Protein AF-A0A699VPJ4-F1 (afdb_monomer_lite)

Secondary structure (DSSP, 8-state):
-------------------------------------S----------------------SHHHHHHHHHHHHHHHH---GGGGTT--HHHHHHHHHHHHHHHHHHHHHHHHHHHHHHHHHHHHHHT-

Organism: Tanacetum cinerariifolium (NCBI:txid118510)

Radius of gyration: 35.63 Å; chains: 1; bounding box: 67×93×58 Å

Foldseek 3Di:
DDDDDDDDDDDDDDDPDDDDPDDDDDDPDDDPPPDPPDDDDDDDDDDDDDPDDPPPDDQPDLVSVLVVLLVCCCVPVVDDSVVCVPPDSVVSVVVSCVSVVVVVVVVVVVVVVVVVVVVVVVVVVVVD

Sequence (128 aa):
EAQVPAATLTAAPARIVAAPSRRRKGVVIRDPESESTTSTIIPAETKSKDKGKRILRKPQTEAQARKNMIMYLKNVAGFKMDYFKGMYNDDIRLIFEAKFNSNVAFLLKTKEHIEEDENRALQKLNET

pLDDT: mean 74.4, std 20.44, range [42.31, 96.5]

Structure (mmCIF, N/CA/C/O backbone):
data_AF-A0A699VPJ4-F1
#
_entry.id   AF-A0A699VPJ4-F1
#
loop_
_atom_site.group_PDB
_atom_site.id
_atom_site.type_symbol
_atom_site.label_atom_id
_atom_site.label_alt_id
_atom_site.label_comp_id
_atom_site.label_asym_id
_atom_site.label_entity_id
_atom_site.label_seq_id
_atom_site.pdbx_PDB_ins_code
_atom_site.Cartn_x
_atom_site.Cartn_y
_atom_site.Cartn_z
_atom_site.occupancy
_atom_site.B_iso_or_equiv
_atom_site.auth_seq_id
_atom_site.auth_comp_id
_atom_site.auth_asym_id
_atom_site.auth_atom_id
_atom_site.pdbx_PDB_model_num
ATOM 1 N N . GLU A 1 1 ? -7.575 -81.287 35.876 1.00 46.19 1 GLU A N 1
ATOM 2 C CA . GLU A 1 1 ? -6.295 -81.465 36.588 1.00 46.19 1 GLU A CA 1
ATOM 3 C C . GLU A 1 1 ? -5.128 -81.259 35.639 1.00 46.19 1 GLU A C 1
ATOM 5 O O . GLU A 1 1 ? -5.281 -81.451 34.438 1.00 46.19 1 GLU A O 1
ATOM 10 N N . ALA A 1 2 ? -4.014 -80.799 36.208 1.00 43.97 2 ALA A N 1
ATOM 11 C CA . ALA A 1 2 ? -2.677 -80.670 35.623 1.00 43.97 2 ALA A CA 1
ATOM 12 C C . ALA A 1 2 ? -2.111 -82.060 35.201 1.00 43.97 2 ALA A C 1
ATOM 14 O O . ALA A 1 2 ? -2.725 -83.065 35.524 1.00 43.97 2 ALA A O 1
ATOM 15 N N . GLN A 1 3 ? -0.982 -82.269 34.511 1.00 42.31 3 GLN A N 1
ATOM 16 C CA . GLN A 1 3 ? 0.222 -81.478 34.255 1.00 42.31 3 GLN A CA 1
ATOM 17 C C . GLN A 1 3 ? 1.053 -82.122 33.106 1.00 42.31 3 GLN A C 1
ATOM 19 O O . GLN A 1 3 ? 0.908 -83.302 32.809 1.00 42.31 3 GLN A O 1
ATOM 24 N N . VAL A 1 4 ? 1.919 -81.285 32.518 1.00 55.94 4 VAL A N 1
ATOM 25 C CA . VAL A 1 4 ? 2.964 -81.390 31.458 1.00 55.94 4 VAL A CA 1
ATOM 26 C C . VAL A 1 4 ? 3.932 -82.600 31.542 1.00 55.94 4 VAL A C 1
ATOM 28 O O . VAL A 1 4 ? 4.045 -83.172 32.624 1.00 55.94 4 VAL A O 1
ATOM 31 N N . PRO A 1 5 ? 4.694 -82.974 30.475 1.00 51.09 5 PRO A N 1
ATOM 32 C CA . PRO A 1 5 ? 6.002 -82.327 30.156 1.00 51.09 5 PRO A CA 1
ATOM 33 C C . PRO A 1 5 ? 6.363 -82.382 28.633 1.00 51.09 5 PRO A C 1
ATOM 35 O O . PRO A 1 5 ? 5.630 -82.972 27.856 1.00 51.09 5 PRO A O 1
ATOM 38 N N . ALA A 1 6 ? 7.416 -81.818 28.029 1.00 46.31 6 ALA A N 1
ATOM 39 C CA . ALA A 1 6 ? 8.616 -81.072 28.400 1.00 46.31 6 ALA A CA 1
ATOM 40 C C . ALA A 1 6 ? 8.990 -80.189 27.184 1.00 46.31 6 ALA A C 1
ATOM 42 O O . ALA A 1 6 ? 9.000 -80.682 26.056 1.00 46.31 6 ALA A O 1
ATOM 43 N N . ALA A 1 7 ? 9.324 -78.912 27.386 1.00 53.84 7 ALA A N 1
ATOM 44 C CA . ALA A 1 7 ? 9.842 -78.050 26.322 1.00 53.84 7 ALA A CA 1
ATOM 45 C C . ALA A 1 7 ? 11.356 -77.863 26.489 1.00 53.84 7 ALA A C 1
ATOM 47 O O . ALA A 1 7 ? 11.825 -77.308 27.482 1.00 53.84 7 ALA A O 1
ATOM 48 N N . THR A 1 8 ? 12.110 -78.335 25.501 1.00 47.00 8 THR A N 1
ATOM 49 C CA . THR A 1 8 ? 13.551 -78.119 25.352 1.00 47.00 8 THR A CA 1
ATOM 50 C C . THR A 1 8 ? 13.828 -76.643 25.067 1.00 47.00 8 THR A C 1
ATOM 52 O O . THR A 1 8 ? 13.411 -76.129 24.032 1.00 47.00 8 THR A O 1
ATOM 55 N N . LEU A 1 9 ? 14.562 -75.962 25.950 1.00 46.69 9 LEU A N 1
ATOM 56 C CA . LEU A 1 9 ? 15.104 -74.626 25.688 1.00 46.69 9 LEU A CA 1
ATOM 57 C C . LEU A 1 9 ? 16.612 -74.725 25.464 1.00 46.69 9 LEU A C 1
ATOM 59 O O . LEU A 1 9 ? 17.405 -74.753 26.404 1.00 46.69 9 LEU A O 1
ATOM 63 N N . THR A 1 10 ? 17.011 -74.770 24.196 1.00 46.00 10 THR A N 1
ATOM 64 C CA . THR A 1 10 ? 18.406 -74.583 23.796 1.00 46.00 10 THR A CA 1
ATOM 65 C C . THR A 1 10 ? 18.735 -73.094 23.860 1.00 46.00 10 THR A C 1
ATOM 67 O O . THR A 1 10 ? 18.298 -72.307 23.024 1.00 46.00 10 THR A O 1
ATOM 70 N N . ALA A 1 11 ? 19.503 -72.710 24.877 1.00 53.38 11 ALA A N 1
ATOM 71 C CA . ALA A 1 11 ? 20.088 -71.384 25.005 1.00 53.38 11 ALA A CA 1
ATOM 72 C C . ALA A 1 11 ? 21.287 -71.234 24.052 1.00 53.38 11 ALA A C 1
ATOM 74 O O . ALA A 1 11 ? 22.202 -72.057 24.061 1.00 53.38 11 ALA A O 1
ATOM 75 N N . ALA A 1 12 ? 21.301 -70.162 23.257 1.00 59.66 12 ALA A N 1
ATOM 76 C CA . ALA A 1 12 ? 22.443 -69.758 22.439 1.00 59.66 12 ALA A CA 1
ATOM 77 C C . ALA A 1 12 ? 22.596 -68.220 22.466 1.00 59.66 12 ALA A C 1
ATOM 79 O O . ALA A 1 12 ? 21.600 -67.504 22.581 1.00 59.66 12 ALA A O 1
ATOM 80 N N . PRO A 1 13 ? 23.836 -67.700 22.425 1.00 51.62 13 PRO A N 1
ATOM 81 C CA . PRO A 1 13 ? 24.187 -66.395 22.980 1.00 51.62 13 PRO A CA 1
ATOM 82 C C . PRO A 1 13 ? 23.734 -65.201 22.132 1.00 51.62 13 PRO A C 1
ATOM 84 O O . PRO A 1 13 ? 23.871 -65.183 20.908 1.00 51.62 13 PRO A O 1
ATOM 87 N N . ALA A 1 14 ? 23.286 -64.154 22.830 1.00 52.19 14 ALA A N 1
ATOM 88 C CA . ALA A 1 14 ? 23.025 -62.829 22.288 1.00 52.19 14 ALA A CA 1
ATOM 89 C C . ALA A 1 14 ? 24.271 -62.263 21.585 1.00 52.19 14 ALA A C 1
ATOM 91 O O . ALA A 1 14 ? 25.313 -62.050 22.205 1.00 52.19 14 ALA A O 1
ATOM 92 N N . ARG A 1 15 ? 24.152 -61.975 20.285 1.00 55.06 15 ARG A N 1
ATOM 93 C CA . ARG A 1 15 ? 25.126 -61.170 19.541 1.00 55.06 15 ARG A CA 1
ATOM 94 C C . ARG A 1 15 ? 24.555 -59.770 19.340 1.00 55.06 15 ARG A C 1
ATOM 96 O O . ARG A 1 15 ? 23.715 -59.560 18.471 1.00 55.06 15 ARG A O 1
ATOM 103 N N . ILE A 1 16 ? 25.036 -58.811 20.129 1.00 49.44 16 ILE A N 1
ATOM 104 C CA . ILE A 1 16 ? 24.930 -57.384 19.807 1.00 49.44 16 ILE A CA 1
ATOM 105 C C . ILE A 1 16 ? 25.874 -57.150 18.626 1.00 49.44 16 ILE A C 1
ATOM 107 O O . ILE A 1 16 ? 27.089 -57.072 18.799 1.00 49.44 16 ILE A O 1
ATOM 111 N N . VAL A 1 17 ? 25.333 -57.096 17.410 1.00 44.69 17 VAL A N 1
ATOM 112 C CA . VAL A 1 17 ? 26.102 -56.683 16.233 1.00 44.69 17 VAL A CA 1
ATOM 113 C C . VAL A 1 17 ? 25.839 -55.201 16.011 1.00 44.69 17 VAL A C 1
ATOM 115 O O . VAL A 1 17 ? 24.731 -54.788 15.679 1.00 44.69 17 VAL A O 1
ATOM 118 N N . ALA A 1 18 ? 26.875 -54.402 16.253 1.00 57.88 18 ALA A N 1
ATOM 119 C CA . ALA A 1 18 ? 26.895 -52.971 16.008 1.00 57.88 18 ALA A CA 1
ATOM 120 C C . ALA A 1 18 ? 26.538 -52.654 14.545 1.00 57.88 18 ALA A C 1
ATOM 122 O O . ALA A 1 18 ? 27.051 -53.274 13.611 1.00 57.88 18 ALA A O 1
ATOM 123 N N . ALA A 1 19 ? 25.666 -51.665 14.352 1.00 58.56 19 ALA A N 1
ATOM 124 C CA . ALA A 1 19 ? 25.255 -51.202 13.036 1.00 58.56 19 ALA A CA 1
ATOM 125 C C . ALA A 1 19 ? 26.441 -50.582 12.263 1.00 58.56 19 ALA A C 1
ATOM 127 O O . ALA A 1 19 ? 27.158 -49.737 12.810 1.00 58.56 19 ALA A O 1
ATOM 128 N N . PRO A 1 20 ? 26.649 -50.926 10.979 1.00 57.41 20 PRO A N 1
ATOM 129 C CA . PRO A 1 20 ? 27.685 -50.304 10.167 1.00 57.41 20 PRO A CA 1
ATOM 130 C C . PRO A 1 20 ? 27.248 -48.899 9.720 1.00 57.41 20 PRO A C 1
ATOM 132 O O . PRO A 1 20 ? 26.409 -48.740 8.834 1.00 57.41 20 PRO A O 1
ATOM 135 N N . SER A 1 21 ? 27.854 -47.853 10.287 1.00 64.56 21 SER A N 1
ATOM 136 C CA . SER A 1 21 ? 27.759 -46.487 9.750 1.00 64.56 21 SER A CA 1
ATOM 137 C C . SER A 1 21 ? 28.638 -46.364 8.500 1.00 64.56 21 SER A C 1
ATOM 139 O O . SER A 1 21 ? 29.838 -46.084 8.572 1.00 64.56 21 SER A O 1
ATOM 141 N N . ARG A 1 22 ? 28.057 -46.619 7.321 1.00 62.28 22 ARG A N 1
ATOM 142 C CA . ARG A 1 22 ? 28.752 -46.485 6.032 1.00 62.28 22 ARG A CA 1
ATOM 143 C C . ARG A 1 22 ? 28.471 -45.112 5.418 1.00 62.28 22 ARG A C 1
ATOM 145 O O . ARG A 1 22 ? 27.441 -44.879 4.791 1.00 62.28 22 ARG A O 1
ATOM 152 N N . ARG A 1 23 ? 29.437 -44.210 5.607 1.00 65.38 23 ARG A N 1
ATOM 153 C CA . ARG A 1 23 ? 29.565 -42.886 4.972 1.00 65.38 23 ARG A CA 1
ATOM 154 C C . ARG A 1 23 ? 29.281 -42.974 3.464 1.00 65.38 23 ARG A C 1
ATOM 156 O O . ARG A 1 23 ? 30.031 -43.629 2.742 1.00 65.38 23 ARG A O 1
ATOM 163 N N . ARG A 1 24 ? 28.262 -42.270 2.962 1.00 60.69 24 ARG A N 1
ATOM 164 C CA . ARG A 1 24 ? 28.139 -41.994 1.522 1.00 60.69 24 ARG A CA 1
ATOM 165 C C . ARG A 1 24 ? 29.055 -40.816 1.181 1.00 60.69 24 ARG A C 1
ATOM 167 O O . ARG A 1 24 ? 28.735 -39.673 1.484 1.00 60.69 24 ARG A O 1
ATOM 174 N N . LYS A 1 25 ? 30.214 -41.105 0.587 1.00 60.41 25 LYS A N 1
ATOM 175 C CA . LYS A 1 25 ? 30.952 -40.148 -0.250 1.00 60.41 25 LYS A CA 1
ATOM 176 C C . LYS A 1 25 ? 30.381 -40.263 -1.664 1.00 60.41 25 LYS A C 1
ATOM 178 O O . LYS A 1 25 ? 30.405 -41.357 -2.216 1.00 60.41 25 LYS A O 1
ATOM 183 N N . GLY A 1 26 ? 29.916 -39.150 -2.229 1.00 55.75 26 GLY A N 1
ATOM 184 C CA . GLY A 1 26 ? 29.707 -39.013 -3.671 1.00 55.75 26 GLY A CA 1
ATOM 185 C C . GLY A 1 26 ? 28.342 -38.460 -4.071 1.00 55.75 26 GLY A C 1
ATOM 186 O O . GLY A 1 26 ? 27.401 -39.219 -4.264 1.00 55.75 26 GLY A O 1
ATOM 187 N N . VAL A 1 27 ? 28.277 -37.150 -4.299 1.00 54.75 27 VAL A N 1
ATOM 188 C CA . VAL A 1 27 ? 27.575 -36.620 -5.473 1.00 54.75 27 VAL A CA 1
ATOM 189 C C . VAL A 1 27 ? 28.643 -35.888 -6.271 1.00 54.75 27 VAL A C 1
ATOM 191 O O . VAL A 1 27 ? 29.185 -34.881 -5.824 1.00 54.75 27 VAL A O 1
ATOM 194 N N . VAL A 1 28 ? 29.008 -36.479 -7.406 1.00 60.22 28 VAL A N 1
ATOM 195 C CA . VAL A 1 28 ? 29.793 -35.829 -8.453 1.00 60.22 28 VAL A CA 1
ATOM 196 C C . VAL A 1 28 ? 28.858 -34.808 -9.085 1.00 60.22 28 VAL A C 1
ATOM 198 O O . VAL A 1 28 ? 27.950 -35.178 -9.825 1.00 60.22 28 VAL A O 1
ATOM 201 N N . ILE A 1 29 ? 29.032 -33.537 -8.742 1.00 59.50 29 ILE A N 1
ATOM 202 C CA . ILE A 1 29 ? 28.401 -32.451 -9.485 1.00 59.50 29 ILE A CA 1
ATOM 203 C C . ILE A 1 29 ? 29.317 -32.216 -10.683 1.00 59.50 29 ILE A C 1
ATOM 205 O O . ILE A 1 29 ? 30.421 -31.704 -10.529 1.00 59.50 29 ILE A O 1
ATOM 209 N N . ARG A 1 30 ? 28.889 -32.709 -11.848 1.00 60.66 30 ARG A N 1
ATOM 210 C CA . ARG A 1 30 ? 29.432 -32.289 -13.142 1.00 60.66 30 ARG A CA 1
ATOM 211 C C . ARG A 1 30 ? 29.144 -30.795 -13.315 1.00 60.66 30 ARG A C 1
ATOM 213 O O . ARG A 1 30 ? 28.057 -30.351 -12.943 1.00 60.66 30 ARG A O 1
ATOM 220 N N . ASP A 1 31 ? 30.109 -30.064 -13.857 1.00 48.44 31 ASP A N 1
ATOM 221 C CA . ASP A 1 31 ? 30.005 -28.635 -14.158 1.00 48.44 31 ASP A CA 1
ATOM 222 C C . ASP A 1 31 ? 28.752 -28.306 -14.986 1.00 48.44 31 ASP A C 1
ATOM 224 O O . ASP A 1 31 ? 28.433 -29.041 -15.925 1.00 48.44 31 ASP A O 1
ATOM 228 N N . PRO A 1 32 ? 28.068 -27.178 -14.731 1.00 52.31 32 PRO A N 1
ATOM 229 C CA . PRO A 1 32 ? 27.412 -26.468 -15.806 1.00 52.31 32 PRO A CA 1
ATOM 230 C C . PRO A 1 32 ? 28.486 -25.688 -16.573 1.00 52.31 32 PRO A C 1
ATOM 232 O O . PRO A 1 32 ? 28.930 -24.622 -16.143 1.00 52.31 32 PRO A O 1
ATOM 235 N N . GLU A 1 33 ? 28.874 -26.201 -17.740 1.00 54.41 33 GLU A N 1
ATOM 236 C CA . GLU A 1 33 ? 29.252 -25.323 -18.846 1.00 54.41 33 GLU A CA 1
ATOM 237 C C . GLU A 1 33 ? 28.055 -24.400 -19.124 1.00 54.41 33 GLU A C 1
ATOM 239 O O . GLU A 1 33 ? 27.119 -24.740 -19.842 1.00 54.41 33 GLU A O 1
ATOM 244 N N . SER A 1 34 ? 28.055 -23.228 -18.496 1.00 49.56 34 SER A N 1
ATOM 245 C CA . SER A 1 34 ? 27.380 -22.054 -19.029 1.00 49.56 34 SER A CA 1
ATOM 246 C C . SER A 1 34 ? 28.444 -20.982 -19.201 1.00 49.56 34 SER A C 1
ATOM 248 O O . SER A 1 34 ? 28.857 -20.319 -18.246 1.00 49.56 34 SER A O 1
ATOM 250 N N . GLU A 1 35 ? 28.931 -20.919 -20.434 1.00 54.56 35 GLU A N 1
ATOM 251 C CA . GLU A 1 35 ? 29.782 -19.907 -21.048 1.00 54.56 35 GLU A CA 1
ATOM 252 C C . GLU A 1 35 ? 29.700 -18.546 -20.335 1.00 54.56 35 GLU A C 1
ATOM 254 O O . GLU A 1 35 ? 28.811 -17.730 -20.566 1.00 54.56 35 GLU A O 1
ATOM 259 N N . SER A 1 36 ? 30.650 -18.302 -19.431 1.00 47.09 36 SER A N 1
ATOM 260 C CA . SER A 1 36 ? 30.814 -17.023 -18.740 1.00 47.09 36 SER A CA 1
ATOM 261 C C . SER A 1 36 ? 31.744 -16.131 -19.552 1.00 47.09 36 SER A C 1
ATOM 263 O O . SER A 1 36 ? 32.875 -15.852 -19.154 1.00 47.09 36 SER A O 1
ATOM 265 N N . THR A 1 37 ? 31.275 -15.701 -20.721 1.00 45.97 37 THR A N 1
ATOM 266 C CA . THR A 1 37 ? 31.996 -14.731 -21.544 1.00 45.97 37 THR A CA 1
ATOM 267 C C . THR A 1 37 ? 31.524 -13.323 -21.193 1.00 45.97 37 THR A C 1
ATOM 269 O O . THR A 1 37 ? 30.433 -12.900 -21.562 1.00 45.97 37 THR A O 1
ATOM 272 N N . THR A 1 38 ? 32.430 -12.574 -20.556 1.00 44.72 38 THR A N 1
ATOM 273 C CA . THR A 1 38 ? 32.447 -11.103 -20.425 1.00 44.72 38 THR A CA 1
ATOM 274 C C . THR A 1 38 ? 31.732 -10.500 -19.214 1.00 44.72 38 THR A C 1
ATOM 276 O O . THR A 1 38 ? 30.581 -10.089 -19.282 1.00 44.72 38 THR A O 1
ATOM 279 N N . SER A 1 39 ? 32.484 -10.326 -18.122 1.00 43.38 39 SER A N 1
ATOM 280 C CA . SER A 1 39 ? 32.590 -9.032 -17.422 1.00 43.38 39 SER A CA 1
ATOM 281 C C . SER A 1 39 ? 33.528 -9.159 -16.216 1.00 43.38 39 SER A C 1
ATOM 283 O O . SER A 1 39 ? 33.114 -9.385 -15.080 1.00 43.38 39 SER A O 1
ATOM 285 N N . THR A 1 40 ? 34.814 -8.979 -16.495 1.00 47.56 40 THR A N 1
ATOM 286 C CA . THR A 1 40 ? 35.892 -8.606 -15.578 1.00 47.56 40 THR A CA 1
ATOM 287 C C . THR A 1 40 ? 35.474 -7.500 -14.606 1.00 47.56 40 THR A C 1
ATOM 289 O O . THR A 1 40 ? 35.525 -6.337 -14.982 1.00 47.56 40 THR A O 1
ATOM 292 N N . ILE A 1 41 ? 35.132 -7.820 -13.352 1.00 54.56 41 ILE A N 1
ATOM 293 C CA . ILE A 1 41 ? 35.263 -6.878 -12.226 1.00 54.56 41 ILE A CA 1
ATOM 294 C C . ILE A 1 41 ? 35.658 -7.676 -10.973 1.00 54.56 41 ILE A C 1
ATOM 296 O O . ILE A 1 41 ? 34.900 -8.487 -10.451 1.00 54.56 41 ILE A O 1
ATOM 300 N N . ILE A 1 42 ? 36.895 -7.464 -10.539 1.00 54.22 42 ILE A N 1
ATOM 301 C CA . ILE A 1 42 ? 37.601 -8.106 -9.422 1.00 54.22 42 ILE A CA 1
ATOM 302 C C . ILE A 1 42 ? 36.765 -8.080 -8.122 1.00 54.22 42 ILE A C 1
ATOM 304 O O . ILE A 1 42 ? 36.429 -6.986 -7.665 1.00 54.22 42 ILE A O 1
ATOM 308 N N . PRO A 1 43 ? 36.489 -9.216 -7.447 1.00 43.91 43 PRO A N 1
ATOM 309 C CA . PRO A 1 43 ? 35.975 -9.196 -6.084 1.00 43.91 43 PRO A CA 1
ATOM 310 C C . PRO A 1 43 ? 37.138 -9.332 -5.090 1.00 43.91 43 PRO A C 1
ATOM 312 O O . PRO A 1 43 ? 37.641 -10.426 -4.842 1.00 43.91 43 PRO A O 1
ATOM 315 N N . ALA A 1 44 ? 37.568 -8.215 -4.500 1.00 44.06 44 ALA A N 1
ATOM 316 C CA . ALA A 1 44 ? 38.392 -8.256 -3.296 1.00 44.06 44 ALA A CA 1
ATOM 317 C C . ALA A 1 44 ? 37.513 -8.688 -2.111 1.00 44.06 44 ALA A C 1
ATOM 319 O O . ALA A 1 44 ? 36.537 -8.021 -1.757 1.00 44.06 44 ALA A O 1
ATOM 320 N N . GLU A 1 45 ? 37.844 -9.832 -1.516 1.00 46.53 45 GLU A N 1
ATOM 321 C CA . GLU A 1 45 ? 37.197 -10.354 -0.319 1.00 46.53 45 GLU A CA 1
ATOM 322 C C . GLU A 1 45 ? 37.343 -9.383 0.860 1.00 46.53 45 GLU A C 1
ATOM 324 O O . GLU A 1 45 ? 38.452 -9.039 1.260 1.00 46.53 45 GLU A O 1
ATOM 329 N N . THR A 1 46 ? 36.234 -9.032 1.515 1.00 45.44 46 THR A N 1
ATOM 330 C CA . THR A 1 46 ? 36.269 -8.694 2.943 1.00 45.44 46 THR A CA 1
ATOM 331 C C . THR A 1 46 ? 35.129 -9.406 3.667 1.00 45.44 46 THR A C 1
ATOM 333 O O . THR A 1 46 ? 33.942 -9.199 3.421 1.00 45.44 46 THR A O 1
ATOM 336 N N . LYS A 1 47 ? 35.512 -10.322 4.560 1.00 47.34 47 LYS A N 1
ATOM 337 C CA . LYS A 1 47 ? 34.632 -11.009 5.507 1.00 47.34 47 LYS A CA 1
ATOM 338 C C . LYS A 1 47 ? 34.137 -9.979 6.525 1.00 47.34 47 LYS A C 1
ATOM 340 O O . LYS A 1 47 ? 34.950 -9.456 7.281 1.00 47.34 47 LYS A O 1
ATOM 345 N N . SER A 1 48 ? 32.831 -9.740 6.631 1.00 57.75 48 SER A N 1
ATOM 346 C CA . SER A 1 48 ? 32.278 -9.080 7.818 1.00 57.75 48 SER A CA 1
ATOM 347 C C . SER A 1 48 ? 31.308 -10.008 8.544 1.00 57.75 48 SER A C 1
ATOM 349 O O . SER A 1 48 ? 30.289 -10.470 8.036 1.00 57.75 48 SER A O 1
ATOM 351 N N . LYS A 1 49 ? 31.721 -10.349 9.763 1.00 57.38 49 LYS A N 1
ATOM 352 C CA . LYS A 1 49 ? 30.978 -11.101 10.765 1.00 57.38 49 LYS A CA 1
ATOM 353 C C . LYS A 1 49 ? 30.225 -10.070 11.597 1.00 57.38 49 LYS A C 1
ATOM 355 O O . LYS A 1 49 ? 30.812 -9.529 12.526 1.00 57.38 49 LYS A O 1
ATOM 360 N N . ASP A 1 50 ? 28.964 -9.792 11.275 1.00 56.28 50 ASP A N 1
ATOM 361 C CA . ASP A 1 50 ? 28.118 -8.966 12.141 1.00 56.28 50 ASP A CA 1
ATOM 362 C C . ASP A 1 50 ? 26.992 -9.802 12.749 1.00 56.28 50 ASP A C 1
ATOM 364 O O . ASP A 1 50 ? 26.167 -10.416 12.068 1.00 56.28 50 ASP A O 1
ATOM 368 N N . LYS A 1 51 ? 27.037 -9.880 14.075 1.00 57.69 51 LYS A N 1
ATOM 369 C CA . LYS A 1 51 ? 26.105 -10.615 14.915 1.00 57.69 51 LYS A CA 1
ATOM 370 C C . LYS A 1 51 ? 24.866 -9.749 15.111 1.00 57.69 51 LYS A C 1
ATOM 372 O O . LYS A 1 51 ? 24.959 -8.667 15.674 1.00 57.69 51 LYS A O 1
ATOM 377 N N . GLY A 1 52 ? 23.717 -10.285 14.704 1.00 63.88 52 GLY A N 1
ATOM 378 C CA . GLY A 1 52 ? 22.387 -10.006 15.250 1.00 63.88 52 GLY A CA 1
ATOM 379 C C . GLY A 1 52 ? 22.177 -8.634 15.890 1.00 63.88 52 GLY A C 1
ATOM 380 O O . GLY A 1 52 ? 22.066 -8.529 17.108 1.00 63.88 52 GLY A O 1
ATOM 381 N N . LYS A 1 53 ? 22.011 -7.599 15.067 1.00 54.66 53 LYS A N 1
ATOM 382 C CA . LYS A 1 53 ? 21.247 -6.416 15.462 1.00 54.66 53 LYS A CA 1
ATOM 383 C C . LYS A 1 53 ? 19.912 -6.476 14.753 1.00 54.66 53 LYS A C 1
ATOM 385 O O . LYS A 1 53 ? 19.846 -6.593 13.535 1.00 54.66 53 LYS A O 1
ATOM 390 N N . ARG A 1 54 ? 18.845 -6.443 15.544 1.00 50.53 54 ARG A N 1
ATOM 391 C CA . ARG A 1 54 ? 17.461 -6.282 15.106 1.00 50.53 54 ARG A CA 1
ATOM 392 C C . ARG A 1 54 ? 17.416 -5.023 14.237 1.00 50.53 54 ARG A C 1
ATOM 394 O O . ARG A 1 54 ? 17.553 -3.904 14.718 1.00 50.53 54 ARG A O 1
ATOM 401 N N . ILE A 1 55 ? 17.372 -5.254 12.933 1.00 58.47 55 ILE A N 1
ATOM 402 C CA . ILE A 1 55 ? 17.488 -4.273 11.864 1.00 58.47 55 ILE A CA 1
ATOM 403 C C . ILE A 1 55 ? 16.244 -3.371 11.909 1.00 58.47 55 ILE A C 1
ATOM 405 O O . ILE A 1 55 ? 15.261 -3.598 11.214 1.00 58.47 55 ILE A O 1
ATOM 409 N N . LEU A 1 56 ? 16.287 -2.299 12.698 1.00 59.53 56 LEU A N 1
ATOM 410 C CA . LEU A 1 56 ? 15.452 -1.123 12.458 1.00 59.53 56 LEU A CA 1
ATOM 411 C C . LEU A 1 56 ? 16.078 -0.345 11.280 1.00 59.53 56 LEU A C 1
ATOM 413 O O . LEU A 1 56 ? 16.521 0.792 11.425 1.00 59.53 56 LEU A O 1
ATOM 417 N N . ARG A 1 57 ? 16.254 -1.000 10.119 1.00 57.31 57 ARG A N 1
ATOM 418 C CA . ARG A 1 57 ? 16.887 -0.366 8.953 1.00 57.31 57 ARG A CA 1
ATOM 419 C C . ARG A 1 57 ? 15.856 0.534 8.301 1.00 57.31 57 ARG A C 1
ATOM 421 O O . ARG A 1 57 ? 15.017 0.076 7.527 1.00 57.31 57 ARG A O 1
ATOM 428 N N . LYS A 1 58 ? 15.994 1.833 8.566 1.00 62.16 58 LYS A N 1
ATOM 429 C CA . LYS A 1 58 ? 15.610 2.855 7.592 1.00 62.16 58 LYS A CA 1
ATOM 430 C C . LYS A 1 58 ? 16.166 2.430 6.223 1.00 62.16 58 LYS A C 1
ATOM 432 O O . LYS A 1 58 ? 17.279 1.893 6.185 1.00 62.16 58 LYS A O 1
ATOM 437 N N . PRO A 1 59 ? 15.415 2.593 5.124 1.00 59.75 59 PRO A N 1
ATOM 438 C CA . PRO A 1 59 ? 15.932 2.263 3.806 1.00 59.75 59 PRO A CA 1
ATOM 439 C C . 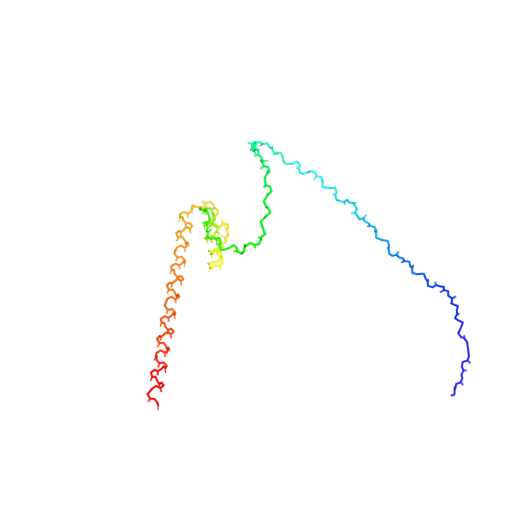PRO A 1 59 ? 17.209 3.075 3.573 1.00 59.75 59 PRO A C 1
ATOM 441 O O . PRO A 1 59 ? 17.179 4.299 3.536 1.00 59.75 59 PRO A O 1
ATOM 444 N N . GLN A 1 60 ? 18.341 2.381 3.504 1.00 65.25 60 GLN A N 1
ATOM 445 C CA . GLN A 1 60 ? 19.675 2.977 3.440 1.00 65.25 60 GLN A CA 1
ATOM 446 C C . GLN A 1 60 ? 20.013 3.434 2.009 1.00 65.25 60 GLN A C 1
ATOM 448 O O . GLN A 1 60 ? 21.017 4.097 1.779 1.00 65.25 60 GLN A O 1
ATOM 453 N N . THR A 1 61 ? 19.179 3.064 1.031 1.00 83.56 61 THR A N 1
ATOM 454 C CA . THR A 1 61 ? 19.359 3.347 -0.399 1.00 83.56 61 THR A CA 1
ATOM 455 C C . THR A 1 61 ? 17.998 3.355 -1.101 1.00 83.56 61 THR A C 1
ATOM 457 O O . THR A 1 61 ? 17.086 2.631 -0.690 1.00 83.56 61 THR A O 1
ATOM 460 N N . GLU A 1 62 ? 17.865 4.106 -2.196 1.00 83.25 62 GLU A N 1
ATOM 461 C CA . GLU A 1 62 ? 16.647 4.183 -3.022 1.00 83.25 62 GLU A CA 1
ATOM 462 C C . GLU A 1 62 ? 16.149 2.798 -3.478 1.00 83.25 62 GLU A C 1
ATOM 464 O O . GLU A 1 62 ? 14.965 2.481 -3.373 1.00 83.25 62 GLU A O 1
ATOM 469 N N . ALA A 1 63 ? 17.063 1.900 -3.858 1.00 87.38 63 ALA A N 1
ATOM 470 C CA . ALA A 1 63 ? 16.725 0.521 -4.209 1.00 87.38 63 ALA A CA 1
ATOM 471 C C . ALA A 1 63 ? 16.090 -0.266 -3.043 1.00 87.38 63 ALA A C 1
ATOM 473 O O . ALA A 1 63 ? 15.249 -1.140 -3.265 1.00 87.38 63 ALA A O 1
ATOM 474 N N . GLN A 1 64 ? 16.466 0.033 -1.794 1.00 89.94 64 GLN A N 1
ATOM 475 C CA . GLN A 1 64 ? 15.846 -0.576 -0.616 1.00 89.94 64 GLN A CA 1
ATOM 476 C C . GLN A 1 64 ? 14.452 0.008 -0.368 1.00 89.94 64 GLN A C 1
ATOM 478 O O . GLN A 1 64 ? 13.528 -0.748 -0.073 1.00 89.94 64 GLN A O 1
ATOM 483 N N . ALA A 1 65 ? 14.278 1.323 -0.542 1.00 90.31 65 ALA A N 1
ATOM 484 C CA . ALA A 1 65 ? 12.963 1.958 -0.474 1.00 90.31 65 ALA A CA 1
ATOM 485 C C . ALA A 1 65 ? 12.011 1.364 -1.526 1.00 90.31 65 ALA A C 1
ATOM 487 O O . ALA A 1 65 ? 10.901 0.960 -1.182 1.00 90.31 65 ALA A O 1
ATOM 488 N N . ARG A 1 66 ? 12.479 1.188 -2.770 1.00 93.62 66 ARG A N 1
ATOM 489 C CA . ARG A 1 66 ? 11.728 0.519 -3.844 1.00 93.62 66 ARG A CA 1
ATOM 490 C C . ARG A 1 66 ? 11.284 -0.888 -3.450 1.00 93.62 66 ARG A C 1
ATOM 492 O O . ARG A 1 66 ? 10.109 -1.222 -3.581 1.00 93.62 66 ARG A O 1
ATOM 499 N N . LYS A 1 67 ? 12.201 -1.710 -2.927 1.00 93.81 67 LYS A N 1
ATOM 500 C CA . LYS A 1 67 ? 11.877 -3.070 -2.460 1.00 93.81 67 LYS A CA 1
ATOM 501 C C . LYS A 1 67 ? 10.829 -3.058 -1.345 1.00 93.81 67 LYS A C 1
ATOM 503 O O . LYS A 1 67 ? 9.909 -3.871 -1.379 1.00 93.81 67 LYS A O 1
ATOM 508 N N . ASN A 1 68 ? 10.937 -2.131 -0.394 1.00 94.25 68 ASN A N 1
ATOM 509 C CA . ASN A 1 68 ? 9.972 -1.994 0.696 1.00 94.25 68 ASN A CA 1
ATOM 510 C C . ASN A 1 68 ? 8.581 -1.576 0.188 1.00 94.25 68 ASN A C 1
ATOM 512 O O . ASN A 1 68 ? 7.588 -2.155 0.626 1.00 94.25 68 ASN A O 1
ATOM 516 N N . MET A 1 69 ? 8.502 -0.635 -0.760 1.00 95.12 69 MET A N 1
ATOM 517 C CA . MET A 1 69 ? 7.237 -0.221 -1.385 1.00 95.12 69 MET A CA 1
ATOM 518 C C . MET A 1 69 ? 6.563 -1.388 -2.114 1.00 95.12 69 MET A C 1
ATOM 520 O O . MET A 1 69 ? 5.389 -1.672 -1.881 1.00 95.12 69 MET A O 1
ATOM 524 N N . ILE A 1 70 ? 7.321 -2.131 -2.925 1.00 96.12 70 ILE A N 1
ATOM 525 C CA . ILE A 1 70 ? 6.819 -3.315 -3.637 1.00 96.12 70 ILE A CA 1
ATOM 526 C C . ILE A 1 70 ? 6.338 -4.394 -2.650 1.00 96.12 70 ILE A C 1
ATOM 528 O O . ILE A 1 70 ? 5.271 -4.977 -2.835 1.00 96.12 70 ILE A O 1
ATOM 532 N N . MET A 1 71 ? 7.089 -4.645 -1.572 1.00 96.50 71 MET A N 1
ATOM 533 C CA . MET A 1 71 ? 6.684 -5.588 -0.521 1.00 96.50 71 MET A CA 1
ATOM 534 C C . MET A 1 71 ? 5.379 -5.172 0.164 1.00 96.50 71 MET A C 1
ATOM 536 O O . MET A 1 71 ? 4.509 -6.015 0.375 1.00 96.50 71 MET A O 1
ATOM 540 N N . TYR A 1 72 ? 5.221 -3.887 0.489 1.00 95.62 72 TYR A N 1
ATOM 541 C CA . TYR A 1 72 ? 3.976 -3.364 1.050 1.00 95.62 72 TYR A CA 1
ATOM 542 C C . TYR A 1 72 ? 2.803 -3.585 0.096 1.00 95.62 72 TYR A C 1
ATOM 544 O O . TYR A 1 72 ? 1.781 -4.135 0.496 1.00 95.62 72 TYR A O 1
ATOM 552 N N . LEU A 1 73 ? 2.967 -3.218 -1.175 1.00 95.88 73 LEU A N 1
ATOM 553 C CA . LEU A 1 73 ? 1.930 -3.375 -2.193 1.00 95.88 73 LEU A CA 1
ATOM 554 C C . LEU A 1 73 ? 1.543 -4.845 -2.404 1.00 95.88 73 LEU A C 1
ATOM 556 O O . LEU A 1 73 ? 0.358 -5.153 -2.525 1.00 95.88 73 LEU A O 1
ATOM 560 N N . LYS A 1 74 ? 2.509 -5.766 -2.357 1.00 96.38 74 LYS A N 1
ATOM 561 C CA . LYS A 1 74 ? 2.235 -7.207 -2.361 1.00 96.38 74 LYS A CA 1
ATOM 562 C C . LYS A 1 74 ? 1.399 -7.631 -1.151 1.00 96.38 74 LYS A C 1
ATOM 564 O O . LYS A 1 74 ? 0.408 -8.333 -1.315 1.00 96.38 74 LYS A O 1
ATOM 569 N N . ASN A 1 75 ? 1.794 -7.223 0.053 1.00 95.44 75 ASN A N 1
ATOM 570 C CA . ASN A 1 75 ? 1.183 -7.716 1.290 1.00 95.44 75 ASN A CA 1
ATOM 571 C C . ASN A 1 75 ? -0.186 -7.080 1.578 1.00 95.44 75 ASN A C 1
ATOM 573 O O . ASN A 1 75 ? -1.074 -7.755 2.083 1.00 95.44 75 ASN A O 1
ATOM 577 N N . VAL A 1 76 ? -0.351 -5.791 1.274 1.00 93.00 76 VAL A N 1
ATOM 578 C CA . VAL A 1 76 ? -1.549 -5.008 1.623 1.00 93.00 76 VAL A CA 1
ATOM 579 C C . VAL A 1 76 ? -2.568 -4.976 0.492 1.00 93.00 76 VAL A C 1
ATOM 581 O O . VAL A 1 76 ? -3.769 -4.985 0.742 1.00 93.00 76 VAL A O 1
ATOM 584 N N . ALA A 1 77 ? -2.108 -4.902 -0.755 1.00 92.12 77 ALA A N 1
ATOM 585 C CA . ALA A 1 77 ? -2.985 -4.803 -1.917 1.00 92.12 77 ALA A CA 1
ATOM 586 C C . ALA A 1 77 ? -2.997 -6.072 -2.783 1.00 92.12 77 ALA A C 1
ATOM 588 O O . ALA A 1 77 ? -3.767 -6.137 -3.735 1.00 92.12 77 ALA A O 1
ATOM 589 N N . GLY A 1 78 ? -2.184 -7.085 -2.463 1.00 94.88 78 GLY A N 1
ATOM 590 C CA . GLY A 1 78 ? -2.187 -8.365 -3.176 1.00 94.88 78 GLY A CA 1
ATOM 591 C C . GLY A 1 78 ? -1.535 -8.320 -4.560 1.00 94.88 78 GLY A C 1
ATOM 592 O O . GLY A 1 78 ? -1.732 -9.238 -5.356 1.00 94.88 78 GLY A O 1
ATOM 593 N N . PHE A 1 79 ? -0.762 -7.275 -4.879 1.00 95.50 79 PHE A N 1
ATOM 594 C CA . PHE A 1 79 ? -0.106 -7.174 -6.184 1.00 95.50 79 PHE A CA 1
ATOM 595 C C . PHE A 1 79 ? 0.933 -8.286 -6.387 1.00 95.50 79 PHE A C 1
ATOM 597 O O . PHE A 1 79 ? 1.719 -8.618 -5.494 1.00 95.50 79 PHE A O 1
ATOM 604 N N . LYS A 1 80 ? 0.983 -8.834 -7.605 1.00 95.25 80 LYS A N 1
ATOM 605 C CA . LYS A 1 80 ? 2.051 -9.753 -8.021 1.00 95.25 80 LYS A CA 1
ATOM 606 C C . LYS A 1 80 ? 3.363 -8.983 -8.163 1.00 95.25 80 LYS A C 1
ATOM 608 O O . LYS A 1 80 ? 3.371 -7.873 -8.679 1.00 95.25 80 LYS A O 1
ATOM 613 N N . MET A 1 81 ? 4.489 -9.592 -7.787 1.00 91.88 81 MET A N 1
ATOM 614 C CA . MET A 1 81 ? 5.804 -8.946 -7.939 1.00 91.88 81 MET A CA 1
ATOM 615 C C . MET A 1 81 ? 6.147 -8.652 -9.404 1.00 91.88 81 MET A C 1
ATOM 617 O O . MET A 1 81 ? 6.786 -7.644 -9.692 1.00 91.88 81 MET A O 1
ATOM 621 N N . ASP A 1 82 ? 5.697 -9.513 -10.323 1.00 96.06 82 ASP A N 1
ATOM 622 C CA . ASP A 1 82 ? 5.961 -9.381 -11.758 1.00 96.06 82 ASP A CA 1
ATOM 623 C C . ASP A 1 82 ? 5.333 -8.131 -12.375 1.00 96.06 82 ASP A C 1
ATOM 625 O O . ASP A 1 82 ? 5.857 -7.623 -13.357 1.00 96.06 82 ASP A O 1
ATOM 629 N N . TYR A 1 83 ? 4.269 -7.596 -11.769 1.00 95.12 83 TYR A N 1
ATOM 630 C CA . TYR A 1 83 ? 3.629 -6.355 -12.206 1.00 95.12 83 TYR A CA 1
ATOM 631 C C . TYR A 1 83 ? 4.599 -5.164 -12.184 1.00 95.12 83 TYR A C 1
ATOM 633 O O . TYR A 1 83 ? 4.545 -4.301 -13.048 1.00 95.12 83 TYR A O 1
ATOM 641 N N . PHE A 1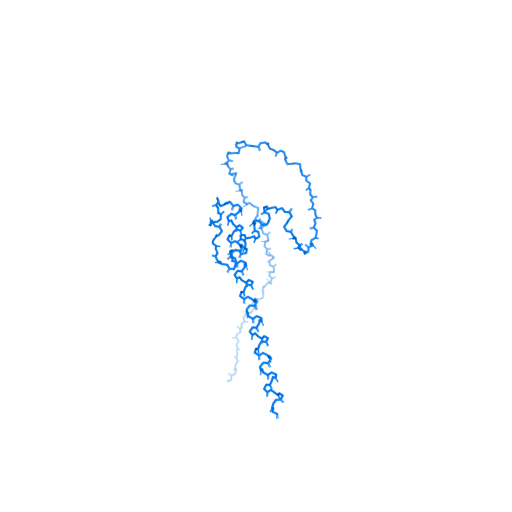 84 ? 5.537 -5.147 -11.234 1.00 95.19 84 PHE A N 1
ATOM 642 C CA . PHE A 1 84 ? 6.498 -4.054 -11.075 1.00 95.19 84 PHE A CA 1
ATOM 643 C C . PHE A 1 84 ? 7.771 -4.227 -11.921 1.00 95.19 84 PHE A C 1
ATOM 645 O O . PHE A 1 84 ? 8.674 -3.384 -11.851 1.00 95.19 84 PHE A O 1
ATOM 652 N N . LYS A 1 85 ? 7.889 -5.316 -12.696 1.00 93.81 85 LYS A N 1
ATOM 653 C CA . LYS A 1 85 ? 9.028 -5.529 -13.602 1.00 93.81 85 LYS A CA 1
ATOM 654 C C . LYS A 1 85 ? 8.946 -4.526 -14.750 1.00 93.81 85 LYS A C 1
ATOM 656 O O . LYS A 1 85 ? 7.934 -4.439 -15.427 1.00 93.81 85 LYS A O 1
ATOM 661 N N . GLY A 1 86 ? 10.019 -3.767 -14.960 1.00 94.44 86 GLY A N 1
ATOM 662 C CA . GLY A 1 86 ? 10.065 -2.727 -15.993 1.00 94.44 86 GLY A CA 1
ATOM 663 C C . GLY A 1 86 ? 9.324 -1.431 -15.644 1.00 94.44 86 GLY A C 1
ATOM 664 O O . GLY A 1 86 ? 9.442 -0.474 -16.396 1.00 94.44 86 GLY A O 1
ATOM 665 N N . MET A 1 87 ? 8.627 -1.353 -14.502 1.00 96.06 87 MET A N 1
ATOM 666 C CA . MET A 1 87 ? 8.043 -0.095 -14.025 1.00 96.06 87 MET A CA 1
ATOM 667 C C . MET A 1 87 ? 9.118 0.858 -13.493 1.00 96.06 87 MET A C 1
ATOM 669 O O . MET A 1 87 ? 10.072 0.418 -12.828 1.00 96.06 87 MET A O 1
ATOM 673 N N . TYR A 1 88 ? 8.929 2.158 -13.726 1.00 94.69 88 TYR A N 1
ATOM 674 C CA . TYR A 1 88 ? 9.779 3.196 -13.153 1.00 94.69 88 TYR A CA 1
ATOM 675 C C . TYR A 1 88 ? 9.523 3.357 -11.650 1.00 94.69 88 TYR A C 1
ATOM 677 O O . TYR A 1 88 ? 8.460 3.015 -11.126 1.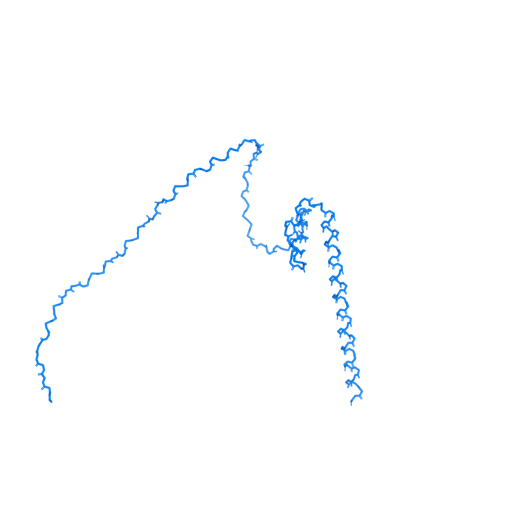00 94.69 88 TYR A O 1
ATOM 685 N N . ASN A 1 89 ? 10.529 3.858 -10.928 1.00 90.81 89 ASN A N 1
ATOM 686 C CA . ASN A 1 89 ? 10.433 4.051 -9.479 1.00 90.81 89 ASN A CA 1
ATOM 687 C C . ASN A 1 89 ? 9.321 5.044 -9.113 1.00 90.81 89 ASN A C 1
ATOM 689 O O . ASN A 1 89 ? 8.625 4.822 -8.122 1.00 90.81 89 ASN A O 1
ATOM 693 N N . ASP A 1 90 ? 9.131 6.085 -9.924 1.00 95.25 90 ASP A N 1
ATOM 694 C CA . ASP A 1 90 ? 8.110 7.110 -9.706 1.00 95.25 90 ASP A CA 1
ATOM 695 C C . ASP A 1 90 ? 6.692 6.545 -9.848 1.00 95.25 90 ASP A C 1
ATOM 697 O O . ASP A 1 90 ? 5.846 6.803 -8.994 1.00 95.25 90 ASP A O 1
ATOM 701 N N . ASP A 1 91 ? 6.456 5.668 -10.828 1.00 95.62 91 ASP A N 1
ATOM 702 C CA . ASP A 1 91 ? 5.164 4.989 -10.996 1.00 95.62 91 ASP A CA 1
ATOM 703 C C . ASP A 1 91 ? 4.847 4.080 -9.799 1.00 95.62 91 ASP A C 1
ATOM 705 O O . ASP A 1 91 ? 3.728 4.052 -9.283 1.00 95.62 91 ASP A O 1
ATOM 709 N N . ILE A 1 92 ? 5.849 3.337 -9.314 1.00 95.69 92 ILE A N 1
ATOM 710 C CA . ILE A 1 92 ? 5.706 2.478 -8.129 1.00 95.69 92 ILE A CA 1
ATOM 711 C C . ILE A 1 92 ? 5.391 3.328 -6.897 1.00 95.69 92 ILE A C 1
ATOM 713 O O . ILE A 1 92 ? 4.543 2.950 -6.083 1.00 95.69 92 ILE A O 1
ATOM 717 N N . ARG A 1 93 ? 6.069 4.470 -6.759 1.00 95.94 93 ARG A N 1
ATOM 718 C CA . ARG A 1 93 ? 5.849 5.414 -5.666 1.00 95.94 93 ARG A CA 1
ATOM 719 C C . ARG A 1 93 ? 4.440 5.998 -5.719 1.00 95.94 93 ARG A C 1
ATOM 721 O O .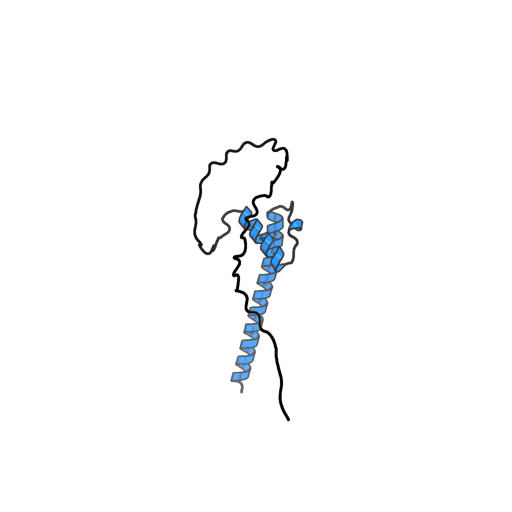 ARG A 1 93 ? 3.794 6.048 -4.677 1.00 95.94 93 ARG A O 1
ATOM 728 N N . LEU A 1 94 ? 3.944 6.342 -6.905 1.00 96.50 94 LEU A N 1
ATOM 729 C CA . LEU A 1 94 ? 2.590 6.857 -7.099 1.00 96.50 94 LEU A CA 1
ATOM 730 C C . LEU A 1 94 ? 1.527 5.842 -6.653 1.00 96.50 94 LEU A C 1
ATOM 732 O O . LEU A 1 94 ? 0.611 6.180 -5.902 1.00 96.50 94 LEU A O 1
ATOM 736 N N . ILE A 1 95 ? 1.678 4.573 -7.045 1.00 95.88 95 ILE A N 1
ATOM 737 C CA . ILE A 1 95 ? 0.763 3.496 -6.626 1.00 95.88 95 ILE A CA 1
ATOM 738 C C . ILE A 1 95 ? 0.833 3.276 -5.112 1.00 95.88 95 ILE A C 1
ATOM 740 O O . ILE A 1 95 ? -0.196 3.096 -4.452 1.00 95.88 95 ILE A O 1
ATOM 744 N N . PHE A 1 96 ? 2.044 3.282 -4.553 1.00 95.94 96 PHE A N 1
ATOM 745 C CA . PHE A 1 96 ? 2.248 3.164 -3.114 1.00 95.94 96 PHE A CA 1
ATOM 746 C C . PHE A 1 96 ? 1.552 4.293 -2.356 1.00 95.94 96 PHE A C 1
ATOM 748 O O . PHE A 1 96 ? 0.817 4.013 -1.413 1.00 95.94 96 PHE A O 1
ATOM 755 N N . GLU A 1 97 ? 1.741 5.538 -2.778 1.00 96.19 97 GLU A N 1
ATOM 756 C CA . GLU A 1 97 ? 1.169 6.718 -2.135 1.00 96.19 97 GLU A CA 1
ATOM 757 C C . GLU A 1 97 ? -0.360 6.702 -2.179 1.00 96.19 97 GLU A C 1
ATOM 759 O O . GLU A 1 97 ? -1.003 6.872 -1.142 1.00 96.19 97 GLU A O 1
ATOM 764 N N . ALA A 1 98 ? -0.951 6.374 -3.331 1.00 95.81 98 ALA A N 1
ATOM 765 C CA . ALA A 1 98 ? -2.399 6.226 -3.456 1.00 95.81 98 ALA A CA 1
ATOM 766 C C . ALA A 1 98 ? -2.956 5.178 -2.474 1.00 95.81 98 ALA A C 1
ATOM 768 O O . ALA A 1 98 ? -3.948 5.424 -1.778 1.00 95.81 98 ALA A O 1
ATOM 769 N N . LYS A 1 99 ? -2.297 4.015 -2.361 1.00 94.62 99 LYS A N 1
ATOM 770 C CA . LYS A 1 99 ? -2.735 2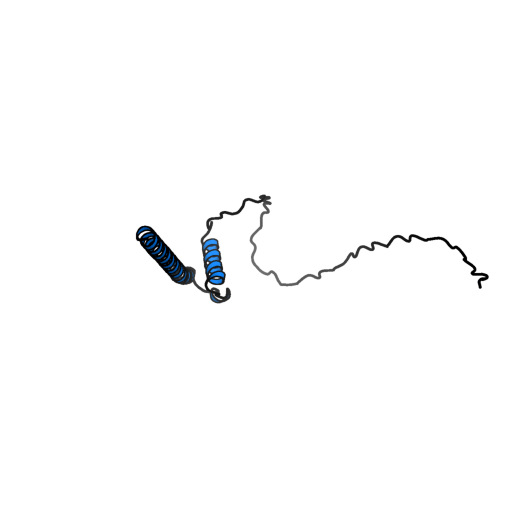.953 -1.444 1.00 94.62 99 LYS A CA 1
ATOM 771 C C . LYS A 1 99 ? -2.487 3.312 0.021 1.00 94.62 99 LYS A C 1
ATOM 773 O O . LYS A 1 99 ? -3.333 3.030 0.868 1.00 94.62 99 LYS A O 1
ATOM 778 N N . PHE A 1 100 ? -1.348 3.927 0.323 1.00 93.88 100 PHE A N 1
ATOM 779 C CA . PHE A 1 100 ? -0.981 4.346 1.669 1.00 93.88 100 PHE A CA 1
ATOM 780 C C . PHE A 1 100 ? -1.949 5.408 2.198 1.00 93.88 100 PHE A C 1
ATOM 782 O O . PHE A 1 100 ? -2.511 5.228 3.277 1.00 93.88 100 PHE A O 1
ATOM 789 N N . ASN A 1 101 ? -2.226 6.448 1.410 1.00 95.00 101 ASN A N 1
ATOM 790 C CA . ASN A 1 101 ? -3.140 7.525 1.789 1.00 95.00 101 ASN A CA 1
ATOM 791 C C . ASN A 1 101 ? -4.567 7.008 2.002 1.00 95.00 101 ASN A C 1
ATOM 793 O O . ASN A 1 101 ? -5.211 7.378 2.980 1.00 95.00 101 ASN A O 1
ATOM 797 N N . SER A 1 102 ? -5.039 6.092 1.150 1.00 93.94 102 SER A N 1
ATOM 798 C CA . SER A 1 102 ? -6.337 5.435 1.342 1.00 93.94 102 SER A CA 1
ATOM 799 C C . SER A 1 102 ? -6.412 4.673 2.671 1.00 93.94 102 SER A C 1
ATOM 801 O O . SER A 1 102 ? -7.424 4.756 3.368 1.00 93.94 102 SER A O 1
ATOM 803 N N . ASN A 1 103 ? -5.341 3.977 3.056 1.00 92.31 103 ASN A N 1
ATOM 804 C CA . ASN A 1 103 ? -5.296 3.247 4.321 1.00 92.31 103 ASN A CA 1
ATOM 805 C C . ASN A 1 103 ? -5.236 4.192 5.529 1.00 92.31 103 ASN A C 1
ATOM 807 O O . ASN A 1 103 ? -5.919 3.953 6.522 1.00 92.31 103 ASN A O 1
ATOM 811 N N . VAL A 1 104 ? -4.467 5.282 5.448 1.00 92.19 104 VAL A N 1
ATOM 812 C CA . VAL A 1 104 ? -4.411 6.303 6.508 1.00 92.19 104 VAL A CA 1
ATOM 813 C C . VAL A 1 104 ? -5.772 6.974 6.689 1.00 92.19 104 VAL A C 1
ATOM 815 O O . VAL A 1 104 ? -6.236 7.101 7.820 1.00 92.19 104 VAL A O 1
ATOM 818 N N . ALA A 1 105 ? -6.443 7.336 5.593 1.00 95.81 105 ALA A N 1
ATOM 819 C CA . ALA A 1 105 ? -7.775 7.933 5.638 1.00 95.81 105 ALA A CA 1
ATOM 820 C C . ALA A 1 105 ? -8.804 6.991 6.285 1.00 95.81 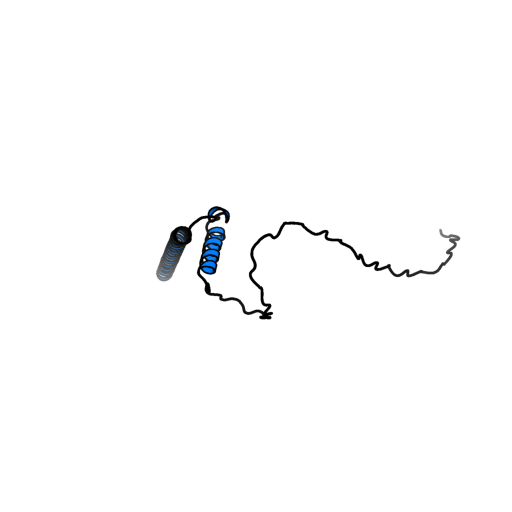105 ALA A C 1
ATOM 822 O O . ALA A 1 105 ? -9.602 7.417 7.118 1.00 95.81 105 ALA A O 1
ATOM 823 N N . PHE A 1 106 ? -8.755 5.696 5.956 1.00 94.25 106 PHE A N 1
ATOM 824 C CA . PHE A 1 106 ? -9.624 4.690 6.568 1.00 94.25 106 PHE A CA 1
ATOM 825 C C . PHE A 1 106 ? -9.378 4.536 8.078 1.00 94.25 106 PHE A C 1
ATOM 827 O O . PHE A 1 106 ? -10.328 4.488 8.864 1.00 94.25 106 PHE A O 1
ATOM 834 N N . LEU A 1 107 ? -8.111 4.488 8.497 1.00 93.94 107 LEU A N 1
ATOM 835 C CA . LEU A 1 107 ? -7.745 4.381 9.911 1.00 93.94 107 LEU A CA 1
ATOM 836 C C . LEU A 1 107 ? -8.183 5.610 10.710 1.00 93.94 107 LEU A C 1
ATOM 838 O O . LEU A 1 107 ? -8.712 5.459 11.809 1.00 93.94 107 LEU A O 1
ATOM 842 N N . LEU A 1 108 ? -8.000 6.807 10.149 1.00 95.56 108 LEU A N 1
ATOM 843 C CA . LEU A 1 108 ? -8.414 8.050 10.794 1.00 95.56 108 LEU A CA 1
ATOM 844 C C . LEU A 1 108 ? -9.929 8.078 11.014 1.00 95.56 108 LEU A C 1
ATOM 846 O O . LEU A 1 108 ? -10.379 8.311 12.132 1.00 95.56 108 LEU A O 1
ATOM 850 N N . LYS A 1 109 ? -10.695 7.724 9.977 1.00 94.12 109 LYS A N 1
ATOM 851 C CA . LYS A 1 109 ? -12.156 7.629 10.052 1.00 94.12 109 LYS A CA 1
ATOM 852 C C . LYS A 1 109 ? -12.628 6.621 11.104 1.00 94.12 109 LYS A C 1
ATOM 854 O O . LYS A 1 109 ? -13.599 6.862 11.809 1.00 94.12 109 LYS A O 1
ATOM 859 N N . THR A 1 110 ? -11.948 5.480 11.211 1.00 94.31 110 THR A N 1
ATOM 860 C CA . THR A 1 110 ? -12.310 4.441 12.188 1.00 94.31 110 THR A CA 1
ATOM 861 C C . THR A 1 110 ? -12.045 4.908 13.617 1.00 94.31 110 THR A C 1
ATOM 863 O O . THR A 1 110 ? -12.846 4.641 14.505 1.00 94.31 110 THR A O 1
ATOM 866 N N . LYS A 1 111 ? -10.940 5.628 13.839 1.00 94.81 111 LYS A N 1
ATOM 867 C CA . LYS A 1 111 ? -10.601 6.172 15.156 1.00 94.81 111 LYS A CA 1
ATOM 868 C C . LYS A 1 111 ? -11.639 7.193 15.632 1.00 94.81 111 LYS A C 1
ATOM 870 O O . LYS A 1 111 ? -12.085 7.095 16.766 1.00 94.81 111 LYS A O 1
ATOM 875 N N . GLU A 1 112 ? -12.032 8.116 14.756 1.00 93.56 112 GLU A N 1
ATOM 876 C CA . GLU A 1 112 ? -13.054 9.131 15.048 1.00 93.56 112 GLU A CA 1
ATOM 877 C C . GLU A 1 112 ? -14.403 8.490 15.404 1.00 93.56 112 GLU A C 1
ATOM 879 O O . GLU A 1 112 ? -15.008 8.842 16.409 1.00 93.56 112 GLU A O 1
ATOM 884 N N . HIS A 1 113 ? -14.830 7.474 14.648 1.00 92.12 113 HIS A N 1
ATOM 885 C CA . HIS A 1 113 ? -16.085 6.772 14.924 1.00 92.12 113 HIS A CA 1
ATOM 886 C C . HIS A 1 113 ? -16.074 6.015 16.264 1.00 92.12 113 HIS A C 1
ATOM 888 O O . HIS A 1 113 ? -17.101 5.935 16.931 1.00 92.12 113 HIS A O 1
ATOM 894 N N . ILE A 1 114 ? -14.939 5.424 16.659 1.00 93.62 114 ILE A N 1
ATOM 895 C CA . ILE A 1 114 ? -14.819 4.761 17.970 1.00 93.62 114 ILE A CA 1
ATOM 896 C C . ILE A 1 114 ? -14.920 5.799 19.093 1.00 93.62 114 ILE A C 1
ATOM 898 O O . ILE A 1 114 ? -15.659 5.586 20.046 1.00 93.62 114 ILE A O 1
ATOM 902 N N . GLU A 1 115 ? -14.232 6.932 18.958 1.00 92.44 115 GLU A N 1
ATOM 903 C CA . GLU A 1 115 ? -14.265 8.019 19.943 1.00 92.44 115 GLU A CA 1
ATOM 904 C C . GLU A 1 115 ? -15.671 8.632 20.078 1.00 92.44 115 GLU A C 1
ATOM 906 O O . GLU A 1 115 ? -16.133 8.904 21.187 1.00 92.44 115 GLU A O 1
ATOM 911 N N . GLU A 1 116 ? -16.395 8.809 18.972 1.00 92.81 116 GLU A N 1
ATOM 912 C CA . GLU A 1 116 ? -17.784 9.283 18.994 1.00 92.81 116 GLU A CA 1
ATOM 913 C C . GLU A 1 116 ? -18.728 8.287 19.693 1.00 92.81 116 GLU A C 1
ATOM 915 O O . GLU A 1 116 ? -19.550 8.690 20.522 1.00 92.81 116 GLU A O 1
ATOM 920 N N . ASP A 1 117 ? -18.594 6.986 19.412 1.00 93.12 117 ASP A N 1
ATOM 921 C CA . ASP A 1 117 ? -19.414 5.944 20.044 1.00 93.12 117 ASP A CA 1
ATOM 922 C C . ASP A 1 117 ? -19.113 5.808 21.550 1.00 93.12 117 ASP A C 1
ATOM 924 O O . ASP A 1 117 ? -20.037 5.695 22.361 1.00 93.12 117 ASP A O 1
ATOM 928 N N . GLU A 1 118 ? -17.841 5.921 21.951 1.00 93.81 118 GLU A N 1
ATOM 929 C CA . GLU A 1 118 ? -17.427 5.966 23.360 1.00 93.81 118 GLU A CA 1
ATOM 930 C C . GLU A 1 118 ? -18.029 7.177 24.087 1.00 93.81 118 GLU A C 1
ATOM 932 O O . GLU A 1 118 ? -18.626 7.023 25.156 1.00 93.81 118 GLU A O 1
ATOM 937 N N . ASN A 1 119 ? -17.962 8.372 23.492 1.00 92.56 119 ASN A N 1
ATOM 938 C CA . ASN A 1 119 ? -18.563 9.580 24.065 1.00 92.56 119 ASN A CA 1
ATOM 939 C C . ASN A 1 119 ? -20.087 9.451 24.204 1.00 92.56 119 ASN A C 1
ATOM 941 O O . ASN A 1 119 ? -20.658 9.833 25.231 1.00 92.56 119 ASN A O 1
ATOM 945 N N . ARG A 1 120 ? -20.752 8.846 23.214 1.00 92.75 120 ARG A N 1
ATOM 946 C CA . ARG A 1 120 ? -22.192 8.560 23.263 1.00 92.75 120 ARG A CA 1
ATOM 947 C C . ARG A 1 120 ? -22.549 7.568 24.369 1.00 92.75 120 ARG A C 1
ATOM 949 O O . ARG A 1 120 ? -23.583 7.726 25.022 1.00 92.75 120 ARG A O 1
ATOM 956 N N . ALA A 1 121 ? -21.731 6.539 24.569 1.00 92.38 121 ALA A N 1
ATOM 957 C CA . ALA A 1 121 ? -21.924 5.561 25.635 1.00 92.38 121 ALA A CA 1
ATOM 958 C C . ALA A 1 121 ? -21.732 6.191 27.025 1.00 92.38 121 ALA A C 1
ATOM 960 O O . ALA A 1 121 ? -22.560 5.970 27.910 1.00 92.38 121 ALA A O 1
ATOM 961 N N . LEU A 1 122 ? -20.700 7.024 27.199 1.00 91.88 122 LEU A N 1
ATOM 962 C CA . LEU A 1 122 ? -20.449 7.758 28.443 1.00 91.88 122 LEU A CA 1
ATOM 963 C C . LEU A 1 122 ? -21.581 8.737 28.777 1.00 91.88 122 LEU A C 1
ATOM 965 O O . LEU A 1 122 ? -22.001 8.806 29.931 1.00 91.88 122 LEU A O 1
ATOM 969 N N . GLN A 1 123 ? -22.117 9.453 27.784 1.00 90.50 123 GLN A N 1
ATOM 970 C CA . GLN A 1 123 ? -23.248 10.357 28.000 1.00 90.50 123 GLN A CA 1
ATOM 971 C C . GLN A 1 123 ? -24.480 9.605 28.528 1.00 90.50 123 GLN A C 1
ATOM 973 O O . GLN A 1 123 ? -25.073 10.026 29.517 1.00 90.50 123 GLN A O 1
ATOM 978 N N . LYS A 1 124 ? -24.819 8.452 27.933 1.00 91.56 124 LYS A N 1
ATOM 979 C CA . LYS A 1 124 ? -25.948 7.623 28.393 1.00 91.56 124 LYS A CA 1
ATOM 980 C C . LYS A 1 124 ? -25.787 7.120 29.829 1.00 91.56 124 LYS A C 1
ATOM 982 O O . LYS A 1 124 ? -26.786 6.976 30.526 1.00 91.56 124 LYS A O 1
ATOM 987 N N . LEU A 1 125 ? -24.557 6.839 30.264 1.00 89.50 125 LEU A N 1
ATOM 988 C CA . LEU A 1 125 ? -24.278 6.388 31.631 1.00 89.50 125 LEU A CA 1
ATOM 989 C C . LEU A 1 125 ? -24.449 7.499 32.673 1.00 89.50 125 LEU A C 1
ATOM 991 O O . LEU A 1 125 ? -24.831 7.198 33.793 1.00 89.50 125 LEU A O 1
ATOM 995 N N . ASN A 1 126 ? -24.185 8.759 32.320 1.00 85.62 126 ASN A N 1
ATOM 996 C CA . ASN A 1 126 ? -24.310 9.892 33.247 1.00 85.62 126 ASN A CA 1
ATOM 997 C C . ASN A 1 126 ? -25.751 10.420 33.380 1.00 85.62 126 ASN A C 1
ATOM 999 O O . ASN A 1 126 ? -26.035 11.207 34.279 1.00 85.62 126 ASN A O 1
ATOM 1003 N N . GLU A 1 127 ? -26.645 10.021 32.472 1.00 77.50 127 GLU A N 1
ATOM 1004 C CA . GLU A 1 127 ? -28.072 10.374 32.486 1.00 77.50 127 GLU A CA 1
ATOM 1005 C C . GLU A 1 127 ? -28.946 9.336 33.231 1.00 77.50 127 GLU A C 1
ATOM 1007 O O . GLU A 1 127 ? -30.146 9.568 33.388 1.00 77.50 127 GLU A O 1
ATOM 1012 N N . THR A 1 128 ? -28.368 8.212 33.688 1.00 65.31 128 THR A N 1
ATOM 1013 C CA . THR A 1 128 ? -29.040 7.154 34.479 1.00 65.31 128 THR A CA 1
ATOM 1014 C C . THR A 1 128 ? -28.618 7.215 35.942 1.00 65.31 128 THR A C 1
ATOM 1016 O O . THR A 1 128 ? -29.505 7.070 36.812 1.00 65.31 128 THR A O 1
#